Protein AF-A0AA39MU89-F1 (afdb_monomer_lite)

Radius of gyration: 13.04 Å; chains: 1; bounding box: 29×28×34 Å

Foldseek 3Di:
DVVVCVVCVVLVVVLVVQCCVQVNPPDDDDPVSVVSRVSVVVVVVVVCVVPPPDDPDD

Sequence (58 aa):
VILAFVLYPEIQAKAQAELDAVVGHTRLPNFDDHLQLPYIDAILLEALRWNPIVPMGM

Structure (mmCIF, N/CA/C/O backbone):
data_AF-A0AA39MU89-F1
#
_entry.id   AF-A0AA39MU89-F1
#
loop_
_atom_site.group_PDB
_atom_site.id
_atom_site.type_symbol
_atom_site.label_atom_id
_atom_site.label_alt_id
_atom_site.label_comp_id
_atom_site.label_asym_id
_atom_site.label_entity_id
_atom_site.label_seq_id
_atom_site.pdbx_PDB_ins_code
_atom_site.Cartn_x
_atom_site.Cartn_y
_atom_site.Cartn_z
_atom_site.occupancy
_atom_site.B_iso_or_equiv
_atom_site.auth_seq_id
_atom_site.auth_comp_id
_atom_site.auth_asym_id
_atom_site.auth_atom_id
_atom_site.pdbx_PDB_model_num
ATOM 1 N N . VAL A 1 1 ? 11.386 2.534 -1.738 1.00 56.50 1 VAL A N 1
ATOM 2 C CA . VAL A 1 1 ? 10.090 2.130 -1.135 1.00 56.50 1 VAL A CA 1
ATOM 3 C C . VAL A 1 1 ? 9.679 3.052 0.009 1.00 56.50 1 VAL A C 1
ATOM 5 O O . VAL A 1 1 ? 8.684 3.739 -0.143 1.00 56.50 1 VAL A O 1
ATOM 8 N N . ILE A 1 2 ? 10.471 3.183 1.088 1.00 60.66 2 ILE A N 1
ATOM 9 C CA . ILE A 1 2 ? 10.149 4.088 2.220 1.00 60.66 2 ILE A CA 1
ATOM 10 C C . ILE A 1 2 ? 9.947 5.545 1.763 1.00 60.66 2 ILE A C 1
ATOM 12 O O . ILE A 1 2 ? 9.019 6.206 2.211 1.00 60.66 2 ILE A O 1
ATOM 16 N N . LEU A 1 3 ? 10.742 6.021 0.797 1.00 60.47 3 LEU A N 1
ATOM 17 C CA . LEU A 1 3 ? 10.605 7.373 0.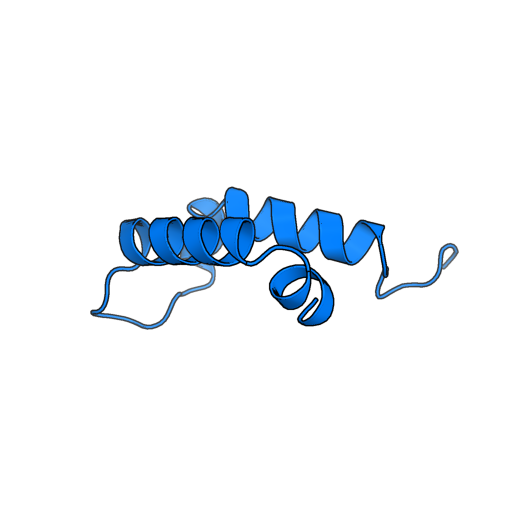243 1.00 60.47 3 LEU A CA 1
ATOM 18 C C . LEU A 1 3 ? 9.232 7.636 -0.409 1.00 60.47 3 LEU A C 1
ATOM 20 O O . LEU A 1 3 ? 8.721 8.745 -0.308 1.00 60.47 3 LEU A O 1
ATOM 24 N N . ALA A 1 4 ? 8.612 6.627 -1.031 1.00 64.31 4 ALA A N 1
ATOM 25 C CA . ALA A 1 4 ? 7.284 6.771 -1.630 1.00 64.31 4 ALA A CA 1
ATOM 26 C C . ALA A 1 4 ? 6.197 6.928 -0.554 1.00 64.31 4 ALA A C 1
ATOM 28 O O . ALA A 1 4 ? 5.301 7.751 -0.710 1.00 64.31 4 ALA A O 1
ATOM 29 N N . PHE A 1 5 ? 6.323 6.222 0.575 1.00 65.31 5 PHE A N 1
ATOM 30 C CA . PHE A 1 5 ? 5.419 6.387 1.718 1.00 65.31 5 PHE A CA 1
ATOM 31 C C . PHE A 1 5 ? 5.581 7.748 2.406 1.00 65.31 5 PHE A C 1
ATOM 33 O O . PHE A 1 5 ? 4.593 8.335 2.831 1.00 65.31 5 PHE A O 1
ATOM 40 N N . VAL A 1 6 ? 6.804 8.287 2.459 1.00 67.06 6 VAL A N 1
ATOM 41 C CA . VAL A 1 6 ? 7.066 9.632 3.006 1.00 67.06 6 VAL A CA 1
ATOM 42 C C . VAL A 1 6 ? 6.500 10.738 2.106 1.00 67.06 6 VAL A C 1
ATOM 44 O O . VAL A 1 6 ? 6.029 11.752 2.612 1.00 67.06 6 VAL A O 1
ATOM 47 N N . LEU A 1 7 ? 6.527 10.552 0.782 1.00 69.62 7 LEU A N 1
ATOM 48 C CA . LEU A 1 7 ? 5.984 11.521 -0.179 1.00 69.62 7 LEU A CA 1
ATOM 49 C C . LEU A 1 7 ? 4.452 11.472 -0.284 1.00 69.62 7 LEU A C 1
ATOM 51 O O . LEU A 1 7 ? 3.843 12.498 -0.574 1.00 69.62 7 LEU A O 1
ATOM 55 N N . TYR A 1 8 ? 3.836 10.313 -0.028 1.00 74.62 8 TYR A N 1
ATOM 56 C CA . TYR A 1 8 ? 2.393 10.095 -0.169 1.00 74.62 8 TYR A CA 1
ATOM 57 C C . TYR A 1 8 ? 1.792 9.429 1.083 1.00 74.62 8 TYR A C 1
ATOM 59 O O . TYR A 1 8 ? 1.422 8.249 1.055 1.00 74.62 8 TYR A O 1
ATOM 67 N N . PRO A 1 9 ? 1.648 10.176 2.193 1.00 77.06 9 PRO A N 1
ATOM 68 C CA . PRO A 1 9 ? 1.112 9.639 3.449 1.00 77.06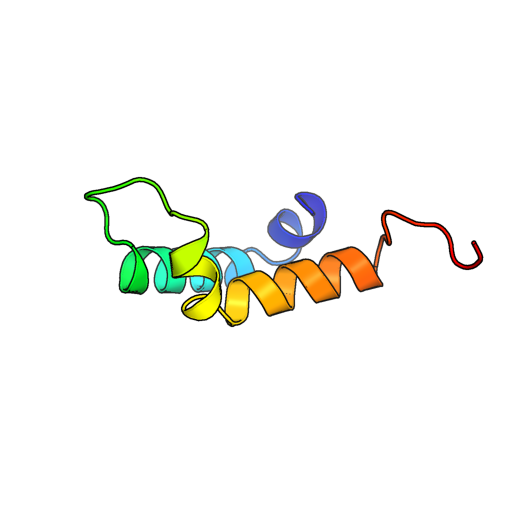 9 PRO A CA 1
ATOM 69 C C . PRO A 1 9 ? -0.336 9.130 3.323 1.00 77.06 9 PRO A C 1
ATOM 71 O O . PRO A 1 9 ? -0.744 8.202 4.016 1.00 77.06 9 PRO A O 1
ATOM 74 N N . GLU A 1 10 ? -1.116 9.680 2.394 1.00 81.00 10 GLU A N 1
ATOM 75 C CA . GLU A 1 10 ? -2.465 9.211 2.047 1.00 81.00 10 GLU A CA 1
ATOM 76 C C . GLU A 1 10 ? -2.492 7.794 1.452 1.00 81.00 10 GLU A C 1
ATOM 78 O O . GLU A 1 10 ? -3.410 7.014 1.718 1.00 81.00 10 GLU A O 1
ATOM 83 N N . ILE A 1 11 ? -1.463 7.434 0.678 1.00 77.94 11 ILE A N 1
ATOM 84 C CA . ILE A 1 11 ? -1.310 6.094 0.107 1.00 77.94 11 ILE A CA 1
ATOM 85 C C . ILE A 1 11 ? -0.918 5.118 1.214 1.00 77.94 11 ILE A C 1
ATOM 87 O O . ILE A 1 11 ? -1.457 4.013 1.262 1.00 77.94 11 ILE A O 1
ATOM 91 N N . GLN A 1 12 ? -0.054 5.546 2.139 1.00 76.94 12 GLN A N 1
ATOM 92 C CA . GLN A 1 12 ? 0.283 4.769 3.330 1.00 76.94 12 GLN A CA 1
ATOM 93 C C . GLN A 1 12 ? -0.961 4.481 4.181 1.00 76.94 12 GLN A C 1
ATOM 95 O O . GLN A 1 12 ? -1.184 3.334 4.553 1.00 76.94 12 GLN A O 1
ATOM 100 N N . ALA A 1 13 ? -1.805 5.486 4.437 1.00 83.12 13 ALA A N 1
ATOM 101 C CA . ALA A 1 13 ? -3.031 5.317 5.217 1.00 83.12 13 ALA A CA 1
ATOM 102 C C . ALA A 1 13 ? -4.013 4.328 4.563 1.00 83.12 13 ALA A C 1
ATOM 104 O O . ALA A 1 13 ? -4.588 3.485 5.249 1.00 83.12 13 ALA A O 1
ATOM 105 N N . LYS A 1 14 ? -4.172 4.384 3.233 1.00 82.62 14 LYS A N 1
ATOM 106 C CA . LYS A 1 14 ? -4.986 3.409 2.488 1.00 82.62 14 LYS A CA 1
ATOM 107 C C . LYS A 1 14 ? -4.416 1.995 2.546 1.00 82.62 14 LYS A C 1
ATOM 109 O O . LYS A 1 14 ? -5.173 1.058 2.765 1.00 82.62 14 LYS A O 1
ATOM 114 N N . ALA A 1 15 ? -3.103 1.847 2.370 1.00 78.81 15 ALA A N 1
ATOM 115 C CA . ALA A 1 15 ? -2.441 0.549 2.449 1.00 78.81 15 ALA A CA 1
ATOM 116 C C . ALA A 1 15 ? -2.592 -0.071 3.845 1.00 78.81 15 ALA A C 1
ATOM 118 O O . ALA A 1 15 ? -2.867 -1.261 3.959 1.00 78.81 15 ALA A O 1
ATOM 119 N N . GLN A 1 16 ? -2.481 0.745 4.898 1.00 78.81 16 GLN A N 1
ATOM 120 C CA . GLN A 1 16 ? -2.701 0.301 6.270 1.00 78.81 16 GLN A CA 1
ATOM 121 C C . GLN A 1 16 ? -4.153 -0.142 6.498 1.00 78.81 16 GLN A C 1
ATOM 123 O O . GLN A 1 16 ? -4.377 -1.194 7.080 1.00 78.81 16 GLN A O 1
ATOM 128 N N . ALA A 1 17 ? -5.132 0.610 5.982 1.00 84.31 17 ALA A N 1
ATOM 129 C CA . ALA A 1 17 ? -6.548 0.267 6.108 1.00 84.31 17 ALA A CA 1
ATOM 130 C C . ALA A 1 17 ? -6.924 -1.029 5.365 1.00 84.31 17 ALA A C 1
ATOM 132 O O . ALA A 1 17 ? -7.708 -1.817 5.886 1.00 84.31 17 ALA A O 1
ATOM 133 N N . GLU A 1 18 ? -6.368 -1.269 4.172 1.00 81.81 18 GLU A N 1
ATOM 134 C CA . GLU A 1 18 ? -6.525 -2.558 3.480 1.00 81.81 18 GLU A CA 1
ATOM 135 C C . GLU A 1 18 ? -5.882 -3.699 4.266 1.00 81.81 18 GLU A C 1
ATOM 137 O O . GLU A 1 18 ? -6.497 -4.749 4.440 1.00 81.81 18 GLU A O 1
ATOM 142 N N . LEU A 1 19 ? -4.672 -3.486 4.786 1.00 78.88 19 LEU A N 1
ATOM 143 C CA . LEU A 1 19 ? -3.980 -4.492 5.584 1.00 78.88 19 LEU A CA 1
ATOM 144 C C . LEU A 1 19 ? -4.782 -4.860 6.839 1.00 78.88 19 LEU A C 1
ATOM 146 O O . LEU A 1 19 ? -4.967 -6.041 7.131 1.00 78.88 19 LEU A O 1
ATOM 150 N N . ASP A 1 20 ? -5.314 -3.855 7.533 1.00 82.12 20 ASP A N 1
ATOM 151 C CA . ASP A 1 20 ? -6.174 -4.035 8.701 1.00 82.12 20 ASP A CA 1
ATOM 152 C C . ASP A 1 20 ? -7.496 -4.734 8.348 1.00 82.12 20 ASP A C 1
ATOM 154 O O . ASP A 1 20 ? -8.018 -5.495 9.164 1.00 82.12 20 ASP A O 1
ATOM 158 N N . ALA A 1 21 ? -8.037 -4.510 7.146 1.00 82.06 21 ALA A N 1
ATOM 159 C CA . ALA A 1 21 ? -9.265 -5.154 6.682 1.00 82.06 21 ALA A CA 1
ATOM 160 C C . ALA A 1 21 ? -9.068 -6.636 6.318 1.00 82.06 21 ALA A C 1
ATOM 162 O O . ALA A 1 21 ? -9.970 -7.439 6.553 1.00 82.06 21 ALA A O 1
ATOM 163 N N . VAL A 1 22 ? -7.912 -6.995 5.752 1.00 76.69 22 VAL A N 1
ATOM 164 C CA . VAL A 1 22 ? -7.620 -8.357 5.276 1.00 76.69 22 VAL A CA 1
ATOM 165 C C . VAL A 1 22 ? -7.044 -9.234 6.387 1.00 76.69 22 VAL A C 1
ATOM 167 O O . VAL A 1 22 ? -7.543 -10.327 6.637 1.00 76.69 22 VAL A O 1
ATOM 170 N N . VAL A 1 23 ? -6.007 -8.757 7.079 1.00 74.81 23 VAL A N 1
ATOM 171 C CA . VAL A 1 23 ? -5.257 -9.550 8.069 1.00 74.81 23 VAL A CA 1
ATOM 172 C C . VAL A 1 23 ? -5.829 -9.372 9.481 1.00 74.81 23 VAL A C 1
ATOM 174 O O . VAL A 1 23 ? -5.771 -10.281 10.316 1.00 74.81 23 VAL A O 1
ATOM 177 N N . GLY A 1 24 ? -6.408 -8.201 9.766 1.00 72.19 24 GLY A N 1
ATOM 178 C CA . GLY A 1 24 ? -6.799 -7.811 11.118 1.00 72.19 24 GLY A CA 1
ATOM 179 C C . GLY A 1 24 ? -5.600 -7.667 12.068 1.00 72.19 24 GLY A C 1
ATOM 180 O O . GLY A 1 24 ? -4.440 -7.784 11.688 1.00 72.19 24 GLY A O 1
ATOM 181 N N . HIS A 1 25 ? -5.870 -7.439 13.355 1.00 67.88 25 HIS A N 1
ATOM 182 C CA . HIS A 1 25 ? -4.829 -7.228 14.380 1.00 67.88 25 HIS A CA 1
ATOM 183 C C . HIS A 1 25 ? -4.354 -8.524 15.066 1.00 67.88 25 HIS A C 1
ATOM 185 O O . HIS A 1 25 ? -3.626 -8.486 16.058 1.00 67.88 25 HIS A O 1
ATOM 191 N N . THR A 1 26 ? -4.821 -9.688 14.608 1.00 66.69 26 THR A N 1
ATOM 192 C CA . THR A 1 26 ? -4.700 -10.949 15.360 1.00 66.69 26 THR A CA 1
ATOM 193 C C . THR A 1 26 ? -3.540 -11.827 14.888 1.00 66.69 26 THR A C 1
ATOM 195 O O . THR A 1 26 ? -3.070 -12.670 15.657 1.00 66.69 26 THR A O 1
ATOM 198 N N . ARG A 1 27 ? -3.036 -11.640 13.661 1.00 69.38 27 ARG A N 1
ATOM 199 C CA . ARG A 1 27 ? -1.881 -12.380 13.135 1.00 69.38 27 ARG A CA 1
ATOM 200 C C . ARG A 1 27 ? -0.980 -11.503 12.275 1.00 69.38 27 ARG A C 1
ATOM 202 O O . ARG A 1 27 ? -1.396 -10.480 11.756 1.00 69.38 27 ARG A O 1
ATOM 209 N N . LEU A 1 28 ? 0.277 -11.927 12.156 1.00 70.44 28 LEU A N 1
ATOM 210 C CA . LEU A 1 28 ? 1.199 -11.360 11.178 1.00 70.44 28 LEU A CA 1
ATOM 211 C C . LEU A 1 28 ? 0.726 -11.734 9.760 1.00 70.44 28 LEU A C 1
ATOM 213 O O . LEU A 1 28 ? 0.255 -12.863 9.592 1.00 70.44 28 LEU A O 1
ATOM 217 N N . PRO A 1 29 ? 0.874 -10.832 8.771 1.00 65.00 29 PRO A N 1
ATOM 218 C CA . PRO A 1 29 ? 0.528 -11.116 7.381 1.00 65.00 29 PRO A CA 1
ATOM 219 C C . PRO A 1 29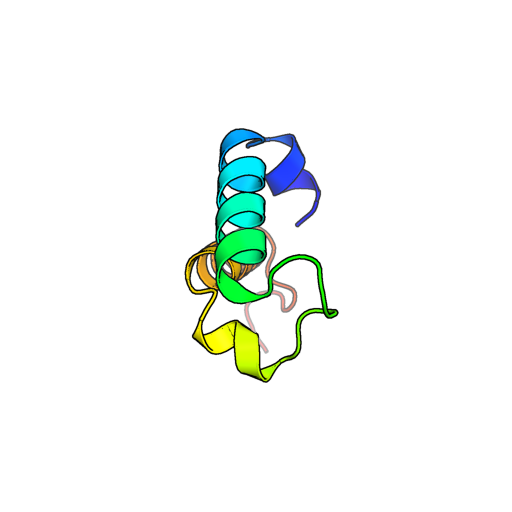 ? 1.286 -12.349 6.890 1.00 65.00 29 PRO A C 1
ATOM 221 O O . PRO A 1 29 ? 2.503 -12.439 7.086 1.00 65.00 29 PRO A O 1
ATOM 224 N N . ASN A 1 30 ? 0.588 -13.291 6.258 1.00 68.31 30 ASN A N 1
ATOM 225 C CA . ASN A 1 30 ? 1.220 -14.418 5.586 1.00 68.31 30 ASN A CA 1
ATOM 226 C C . ASN A 1 30 ? 1.304 -14.153 4.072 1.00 68.31 30 ASN A C 1
ATOM 228 O O . ASN A 1 30 ? 0.566 -13.338 3.528 1.00 68.31 30 ASN A O 1
ATOM 232 N N . PHE A 1 31 ? 2.199 -14.846 3.365 1.00 65.56 31 PHE A N 1
ATOM 233 C CA . PHE A 1 31 ? 2.346 -14.690 1.911 1.00 65.56 31 PHE A CA 1
ATOM 234 C C . PHE A 1 31 ? 1.076 -15.071 1.128 1.00 65.56 31 PHE A C 1
ATOM 236 O O . PHE A 1 31 ? 0.862 -14.553 0.036 1.00 65.56 31 PHE A O 1
ATOM 243 N N . ASP A 1 32 ? 0.210 -15.921 1.682 1.00 68.75 32 ASP A N 1
ATOM 244 C CA . ASP A 1 32 ? -1.106 -16.220 1.101 1.00 68.75 32 ASP A CA 1
ATOM 245 C C . ASP A 1 32 ? -2.046 -14.998 1.092 1.00 68.75 32 ASP A C 1
ATOM 247 O O . ASP A 1 32 ? -2.854 -14.852 0.174 1.00 68.75 32 ASP A O 1
ATOM 251 N N . ASP A 1 33 ? -1.895 -14.076 2.050 1.00 69.00 33 ASP A N 1
ATOM 252 C CA . ASP A 1 33 ? -2.707 -12.856 2.142 1.00 69.00 33 ASP A CA 1
ATOM 253 C C . ASP A 1 33 ? -2.317 -11.816 1.081 1.00 69.00 33 ASP A C 1
ATOM 255 O O . ASP A 1 33 ? -3.101 -10.916 0.790 1.00 69.00 33 ASP A O 1
ATOM 259 N N . HIS A 1 34 ? -1.144 -11.947 0.439 1.00 65.62 34 HIS A N 1
ATOM 260 C CA . HIS A 1 34 ? -0.727 -11.035 -0.636 1.00 65.62 34 HIS A CA 1
ATOM 261 C C . HIS A 1 34 ? -1.731 -11.036 -1.801 1.00 65.62 34 HIS A C 1
ATOM 263 O O . HIS A 1 34 ? -2.023 -9.983 -2.355 1.00 65.62 34 HIS A O 1
ATOM 269 N N . LEU A 1 35 ? -2.370 -12.180 -2.096 1.00 65.88 35 LEU A N 1
ATOM 270 C CA . LEU A 1 35 ? -3.407 -12.257 -3.137 1.00 65.88 35 LEU A CA 1
ATOM 271 C C . LEU A 1 35 ? -4.650 -11.420 -2.803 1.00 65.88 35 LEU A C 1
ATOM 273 O O . LEU A 1 35 ? -5.428 -11.090 -3.698 1.00 65.88 35 LEU A O 1
ATOM 277 N N . GLN A 1 36 ? -4.850 -11.098 -1.525 1.00 70.38 36 GLN A N 1
ATOM 278 C CA . GLN A 1 36 ? -5.946 -10.267 -1.040 1.00 70.38 36 GLN A CA 1
ATOM 279 C C . GLN A 1 36 ? -5.529 -8.812 -0.795 1.00 70.38 36 GLN A C 1
ATOM 281 O O . GLN A 1 36 ? -6.374 -8.012 -0.410 1.00 70.38 36 GLN A O 1
ATOM 286 N N . LEU A 1 37 ? -4.270 -8.447 -1.069 1.00 75.19 37 LEU A N 1
ATOM 287 C CA . LEU A 1 37 ? -3.716 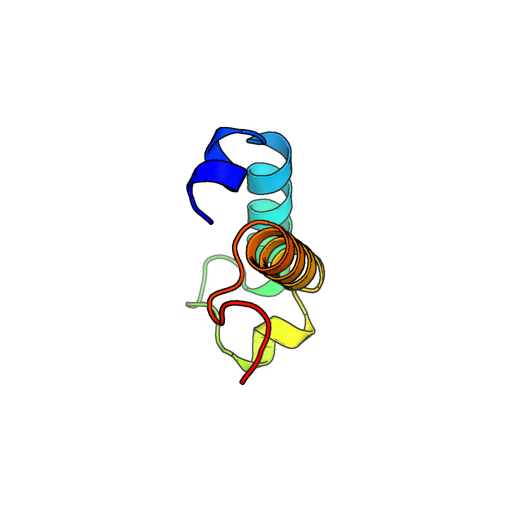-7.105 -0.860 1.00 75.19 37 LEU A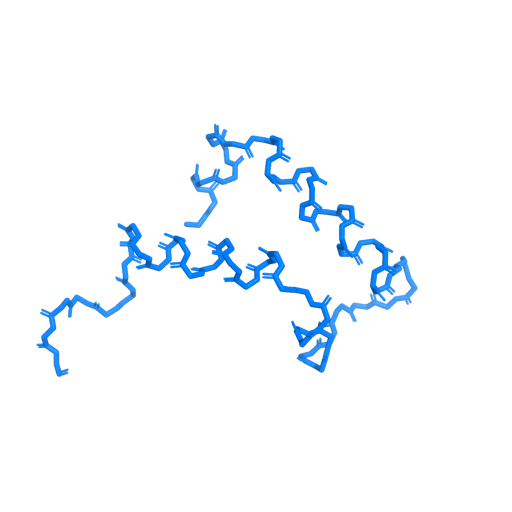 CA 1
ATOM 288 C C . LEU A 1 37 ? -3.290 -6.445 -2.188 1.00 75.19 37 LEU A C 1
ATOM 290 O O . LEU A 1 37 ? -2.140 -6.008 -2.329 1.00 75.19 37 LEU A O 1
ATOM 294 N N . PRO A 1 38 ? -4.207 -6.310 -3.168 1.00 77.06 38 PRO A N 1
ATOM 295 C CA . PRO A 1 38 ? -3.872 -5.819 -4.502 1.00 77.06 38 PRO A CA 1
ATOM 296 C C . PRO A 1 38 ? -3.337 -4.381 -4.490 1.00 77.06 38 PRO A C 1
ATOM 298 O O . PRO A 1 38 ? -2.557 -4.008 -5.367 1.00 77.06 38 PRO A O 1
ATOM 301 N N . TYR A 1 39 ? -3.722 -3.555 -3.510 1.00 77.38 39 TYR A N 1
ATOM 302 C CA . TYR A 1 39 ? -3.217 -2.187 -3.409 1.00 77.38 39 TYR A CA 1
ATOM 303 C C . TYR A 1 39 ? -1.759 -2.142 -2.947 1.00 77.38 39 TYR A C 1
ATOM 305 O O . TYR A 1 39 ? -0.985 -1.316 -3.432 1.00 77.38 39 TYR A O 1
ATOM 313 N N . ILE A 1 40 ? -1.357 -3.043 -2.046 1.00 76.88 40 ILE A N 1
ATOM 314 C CA . ILE A 1 40 ? 0.038 -3.149 -1.603 1.00 76.88 40 ILE A CA 1
ATOM 315 C C . ILE A 1 40 ? 0.916 -3.633 -2.756 1.00 76.88 40 ILE A C 1
ATOM 317 O O . ILE A 1 40 ? 1.981 -3.055 -2.982 1.00 76.88 40 ILE A O 1
ATOM 321 N N . ASP A 1 41 ? 0.446 -4.606 -3.538 1.00 79.69 41 ASP A N 1
ATOM 322 C CA . ASP A 1 41 ? 1.145 -5.046 -4.748 1.00 79.69 41 ASP A CA 1
ATOM 323 C C . ASP A 1 41 ? 1.270 -3.934 -5.785 1.00 79.69 41 ASP A C 1
ATOM 325 O O . ASP A 1 41 ? 2.345 -3.731 -6.350 1.00 79.69 41 ASP A O 1
ATOM 329 N N . ALA A 1 42 ? 0.215 -3.149 -6.003 1.00 81.75 42 ALA A N 1
ATOM 330 C CA . ALA A 1 42 ? 0.275 -2.003 -6.903 1.00 81.75 42 ALA A CA 1
ATOM 331 C C . ALA A 1 42 ? 1.324 -0.967 -6.452 1.00 81.75 42 ALA A C 1
ATOM 333 O O . ALA A 1 42 ? 2.087 -0.465 -7.278 1.00 81.75 42 ALA A O 1
ATOM 334 N N . ILE A 1 43 ? 1.418 -0.681 -5.146 1.00 78.94 43 ILE A N 1
ATOM 335 C CA . ILE A 1 43 ? 2.448 0.213 -4.589 1.00 78.94 43 ILE A CA 1
ATOM 336 C C . ILE A 1 43 ? 3.845 -0.387 -4.769 1.00 78.94 43 ILE A C 1
ATOM 338 O O . ILE A 1 43 ? 4.786 0.335 -5.102 1.00 78.94 43 ILE A O 1
ATOM 342 N N . LEU A 1 44 ? 3.997 -1.695 -4.554 1.00 76.81 44 LEU A N 1
ATOM 343 C CA . LEU A 1 44 ? 5.267 -2.391 -4.735 1.00 76.81 44 LEU A CA 1
ATOM 344 C C . LEU A 1 44 ? 5.722 -2.331 -6.198 1.00 76.81 44 LEU A C 1
ATOM 346 O O . LEU A 1 44 ? 6.874 -1.988 -6.462 1.00 76.81 44 LEU A O 1
ATOM 350 N N . LEU A 1 45 ? 4.817 -2.592 -7.142 1.00 80.06 45 LEU A N 1
ATOM 351 C CA . LEU A 1 45 ? 5.066 -2.476 -8.578 1.00 80.06 45 LEU A CA 1
ATOM 352 C C . LEU A 1 45 ? 5.434 -1.043 -8.974 1.00 80.06 45 LEU A C 1
ATOM 354 O O . LEU A 1 45 ? 6.387 -0.851 -9.724 1.00 80.06 45 LEU A O 1
ATOM 358 N N . GLU A 1 46 ? 4.751 -0.032 -8.436 1.00 80.62 46 GLU A N 1
ATOM 359 C CA . GLU A 1 46 ? 5.069 1.375 -8.707 1.00 80.62 46 GLU A CA 1
ATOM 360 C C . GLU A 1 46 ? 6.426 1.781 -8.103 1.00 80.62 46 GLU A C 1
ATOM 362 O O . GLU A 1 46 ? 7.217 2.486 -8.731 1.00 80.62 46 GLU A O 1
ATOM 367 N N . ALA A 1 47 ? 6.763 1.267 -6.917 1.00 79.12 47 ALA A N 1
ATOM 368 C CA . ALA A 1 47 ? 8.078 1.460 -6.315 1.00 79.12 47 ALA A CA 1
ATOM 369 C C . ALA A 1 47 ? 9.190 0.785 -7.135 1.00 79.12 47 ALA A C 1
ATOM 371 O O . ALA A 1 47 ? 10.260 1.372 -7.309 1.00 79.12 47 ALA A O 1
ATOM 372 N N . LEU A 1 48 ? 8.937 -0.417 -7.661 1.00 77.62 48 LEU A N 1
ATOM 373 C CA . LEU A 1 48 ? 9.828 -1.110 -8.593 1.00 77.62 48 LEU A CA 1
ATOM 374 C C . LEU A 1 48 ? 9.905 -0.396 -9.948 1.00 77.62 48 LEU A C 1
ATOM 376 O O . LEU A 1 48 ? 10.958 -0.416 -10.573 1.00 77.62 48 LEU A O 1
ATOM 380 N N . ARG A 1 49 ? 8.844 0.289 -10.391 1.00 79.81 49 ARG A N 1
ATOM 381 C CA . ARG A 1 49 ? 8.865 1.131 -11.595 1.00 79.81 49 ARG A CA 1
ATOM 382 C C . ARG A 1 49 ? 9.801 2.324 -11.424 1.00 79.81 49 ARG A C 1
ATOM 384 O O . ARG A 1 49 ? 10.535 2.656 -12.350 1.00 79.81 49 ARG A O 1
ATOM 391 N N . TRP A 1 50 ? 9.765 2.982 -10.264 1.00 74.81 50 TRP A N 1
ATOM 392 C CA . TRP A 1 50 ? 10.616 4.147 -9.990 1.00 74.81 50 TRP A CA 1
ATOM 393 C C . TRP A 1 50 ? 12.058 3.761 -9.689 1.00 74.81 50 TRP A C 1
ATOM 395 O O . TRP A 1 50 ? 12.971 4.510 -10.024 1.00 74.81 50 TRP A O 1
ATOM 405 N N . ASN A 1 51 ? 12.266 2.617 -9.039 1.00 72.31 51 ASN A N 1
ATOM 406 C CA . ASN A 1 51 ? 13.589 2.181 -8.625 1.00 72.31 51 ASN A CA 1
ATOM 407 C C . ASN A 1 51 ? 13.713 0.655 -8.740 1.00 72.31 51 ASN A C 1
ATOM 409 O O . ASN A 1 51 ? 13.675 -0.046 -7.721 1.00 72.31 51 ASN A O 1
ATOM 413 N N . PRO A 1 52 ? 13.825 0.132 -9.973 1.00 69.50 52 PRO A N 1
ATOM 414 C CA . PRO A 1 52 ? 13.870 -1.301 -10.202 1.00 69.50 52 PRO A CA 1
ATOM 415 C C . PRO A 1 52 ? 15.107 -1.891 -9.526 1.00 69.50 52 PRO A C 1
ATOM 417 O O . PRO A 1 52 ? 16.208 -1.353 -9.623 1.00 69.50 52 PRO A O 1
ATOM 420 N N . ILE A 1 53 ? 14.916 -3.004 -8.816 1.00 68.00 53 ILE A N 1
ATOM 421 C CA . ILE A 1 53 ? 16.004 -3.718 -8.124 1.00 68.00 53 ILE A CA 1
ATOM 422 C C . ILE A 1 53 ? 17.005 -4.286 -9.140 1.00 68.00 53 ILE A C 1
ATOM 424 O O . ILE A 1 53 ? 18.189 -4.424 -8.842 1.00 68.00 53 ILE A O 1
ATOM 428 N N . VAL A 1 54 ? 16.528 -4.571 -10.354 1.00 70.88 54 VAL A N 1
ATOM 429 C CA . VAL A 1 54 ? 17.350 -4.990 -11.483 1.00 70.88 54 VAL A CA 1
ATOM 430 C C . VAL A 1 54 ? 17.490 -3.793 -12.430 1.00 70.88 54 VAL A C 1
ATOM 432 O O . VAL A 1 54 ? 16.477 -3.346 -12.973 1.00 70.88 54 VAL A O 1
ATOM 435 N N . PRO A 1 55 ? 18.692 -3.229 -12.635 1.00 62.41 55 PRO A N 1
ATOM 436 C CA . PRO A 1 55 ? 18.885 -2.222 -13.671 1.00 62.41 55 PRO A CA 1
ATOM 437 C C . PRO A 1 55 ? 18.521 -2.841 -15.028 1.00 62.41 55 PRO A C 1
ATOM 439 O O . PRO A 1 55 ? 18.854 -3.995 -15.287 1.00 62.41 55 PRO A O 1
ATOM 442 N N . MET A 1 56 ? 17.782 -2.100 -15.860 1.00 57.44 56 MET A N 1
ATOM 443 C CA . MET A 1 56 ? 17.288 -2.572 -17.160 1.00 57.44 56 MET A CA 1
AT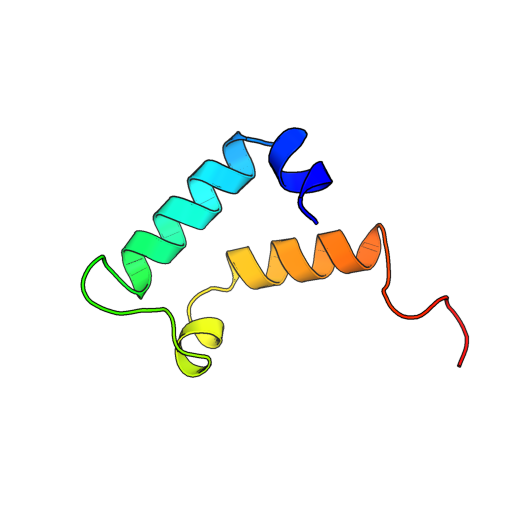OM 444 C C . MET A 1 56 ? 18.415 -3.232 -17.974 1.00 57.44 56 MET A C 1
ATOM 446 O O . MET A 1 56 ? 19.328 -2.539 -18.418 1.00 57.44 56 MET A O 1
ATOM 450 N N . GLY A 1 57 ? 18.325 -4.551 -18.186 1.00 61.38 57 GLY A N 1
ATOM 451 C CA . GLY A 1 57 ? 19.199 -5.298 -19.099 1.00 61.38 57 GLY A CA 1
ATOM 452 C C . GLY A 1 57 ? 20.101 -6.362 -18.463 1.00 61.38 57 GLY A C 1
ATOM 453 O O . GLY A 1 57 ? 21.317 -6.291 -18.628 1.00 61.38 57 GLY A O 1
ATOM 454 N N . MET A 1 58 ? 19.519 -7.377 -17.816 1.00 47.78 58 MET A N 1
ATOM 455 C CA . MET A 1 58 ? 20.089 -8.734 -17.805 1.00 47.78 58 MET A CA 1
ATOM 456 C C . MET A 1 58 ? 19.109 -9.696 -18.460 1.00 47.78 58 MET A C 1
ATOM 458 O O . MET A 1 58 ? 17.894 -9.532 -18.205 1.00 47.78 58 MET A O 1
#

Secondary structure (DSSP, 8-state):
-HHHHHH-HHHHHHHHHHHHHHT-SSSPPPGGGGGG-HHHHHHHHHHHHHS-SS-S--

Organism: NCBI:txid47425

pLDDT: mean 72.52, std 7.81, range [47.78, 84.31]

InterPro domains:
  IPR001128 Cytochrome P450 [PF00067] (3-57)
  IPR036396 Cytochrome P450 superfamily [G3DSA:1.10.630.10] (1-58)
  IPR036396 Cytochrome P450 superfamily [SSF48264] (3-56)
  IPR050364 Cytochrome P450 monooxygenase, fungi [PTHR46300] (1-58)